Protein AF-A0A059WWE3-F1 (afdb_monomer_lite)

pLDDT: mean 73.68, std 13.73, range [49.0, 95.06]

Secondary structure (DSSP, 8-state):
---HHHHHHHHHHHHHHHHHT--------PEEEEETTEEEEE--SSEEEEEEEEEE-SS-EEEEEEEEE-SSS----B---PPP-----TTT-TT-S-TTSTTTT---EEETTEEEPPP----

Structure (mmCIF, N/CA/C/O backbone):
data_AF-A0A059WWE3-F1
#
_entry.id   AF-A0A059WWE3-F1
#
loop_
_atom_site.group_PDB
_atom_site.id
_atom_site.type_symbol
_atom_site.label_atom_id
_atom_site.label_alt_id
_atom_site.label_comp_id
_atom_site.label_asym_id
_atom_site.label_entity_id
_atom_site.label_seq_id
_atom_site.pdbx_PDB_ins_code
_atom_site.Cartn_x
_atom_site.Cartn_y
_atom_site.Cartn_z
_atom_site.occupancy
_atom_site.B_iso_or_equiv
_atom_site.auth_seq_id
_atom_site.auth_comp_id
_atom_site.auth_asym_id
_atom_site.auth_atom_id
_atom_site.pdbx_PDB_model_num
ATOM 1 N N . MET A 1 1 ? 47.379 -1.389 25.774 1.00 60.34 1 MET A N 1
ATOM 2 C CA . MET A 1 1 ? 46.658 -2.625 26.146 1.00 60.34 1 MET A CA 1
ATOM 3 C C . MET A 1 1 ? 45.537 -2.192 27.080 1.00 60.34 1 MET A C 1
ATOM 5 O O . MET A 1 1 ? 45.838 -1.844 28.212 1.00 60.34 1 MET A O 1
ATOM 9 N N . LEU A 1 2 ? 44.306 -2.034 26.571 1.00 59.00 2 LEU A N 1
ATOM 10 C CA . LEU A 1 2 ? 43.193 -1.488 27.365 1.00 59.00 2 LEU A CA 1
ATOM 11 C C . LEU A 1 2 ? 42.847 -2.436 28.520 1.00 59.00 2 LEU A C 1
ATOM 13 O O . LEU A 1 2 ? 42.870 -3.660 28.358 1.00 59.00 2 LEU A O 1
ATOM 17 N N . SER A 1 3 ? 42.509 -1.872 29.679 1.00 75.81 3 SER A N 1
ATOM 18 C CA . SER A 1 3 ? 42.039 -2.661 30.821 1.00 75.81 3 SER A CA 1
ATOM 19 C C . SER A 1 3 ? 40.684 -3.308 30.505 1.00 75.81 3 SER A C 1
ATOM 21 O O . SER A 1 3 ? 39.872 -2.754 29.762 1.00 75.81 3 SER A O 1
ATOM 23 N N . ARG A 1 4 ? 40.388 -4.467 31.112 1.00 71.75 4 ARG A N 1
ATOM 24 C CA . ARG A 1 4 ? 39.087 -5.160 30.973 1.00 71.75 4 ARG A CA 1
ATOM 25 C C . ARG A 1 4 ? 37.885 -4.257 31.291 1.00 71.75 4 ARG A C 1
ATOM 27 O O . ARG A 1 4 ? 36.794 -4.512 30.790 1.00 71.75 4 ARG A O 1
ATOM 34 N N . VAL A 1 5 ? 38.075 -3.228 32.118 1.00 72.88 5 VAL A N 1
ATOM 35 C CA . VAL A 1 5 ? 37.041 -2.240 32.463 1.00 72.88 5 VAL A CA 1
ATOM 36 C C . VAL A 1 5 ? 36.806 -1.256 31.313 1.00 72.88 5 VAL A C 1
ATOM 38 O O . VAL A 1 5 ? 35.660 -0.994 30.960 1.00 72.88 5 VAL A O 1
ATOM 41 N N . GLU A 1 6 ? 37.870 -0.784 30.665 1.00 71.56 6 GLU A N 1
ATOM 42 C CA . GLU A 1 6 ? 37.779 0.150 29.536 1.00 71.56 6 GLU A CA 1
ATOM 43 C C . GLU A 1 6 ? 37.185 -0.516 28.294 1.00 71.56 6 GLU A C 1
ATOM 45 O O . GLU A 1 6 ? 36.380 0.092 27.597 1.00 71.56 6 GLU A O 1
ATOM 50 N N . ALA A 1 7 ? 37.497 -1.795 28.064 1.00 67.81 7 ALA A N 1
ATOM 51 C CA . ALA A 1 7 ? 36.898 -2.572 26.979 1.00 67.81 7 ALA A CA 1
ATOM 52 C C . ALA A 1 7 ? 35.376 -2.749 27.156 1.00 67.81 7 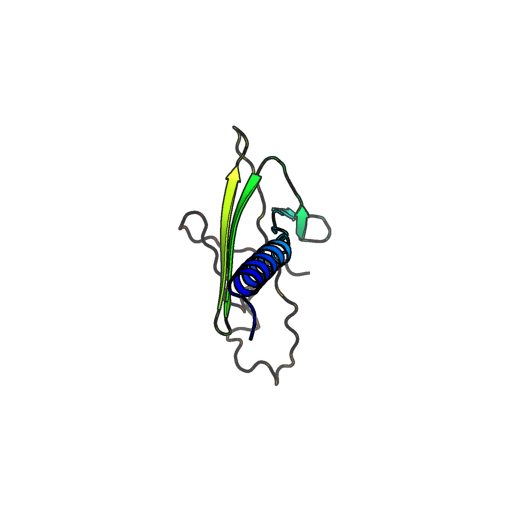ALA A C 1
ATOM 54 O O . ALA A 1 7 ? 34.625 -2.675 26.185 1.00 67.81 7 ALA A O 1
ATOM 55 N N . LYS A 1 8 ? 34.904 -2.938 28.397 1.00 67.94 8 LYS A N 1
ATOM 56 C CA . LYS A 1 8 ? 33.466 -3.010 28.705 1.00 67.94 8 LYS A CA 1
ATOM 57 C C . LYS A 1 8 ? 32.778 -1.657 28.544 1.00 67.94 8 LYS A C 1
ATOM 59 O O . LYS A 1 8 ? 31.696 -1.598 27.970 1.00 67.94 8 LYS A O 1
ATOM 64 N N . MET A 1 9 ? 33.417 -0.588 29.017 1.00 74.12 9 MET A N 1
ATOM 65 C CA . MET A 1 9 ? 32.898 0.776 28.908 1.00 74.12 9 MET A CA 1
ATOM 66 C C . MET A 1 9 ? 32.809 1.229 27.445 1.00 74.12 9 MET A C 1
ATOM 68 O O . MET A 1 9 ? 31.799 1.798 27.047 1.00 74.12 9 MET A O 1
ATOM 72 N N . LEU A 1 10 ? 33.811 0.895 26.626 1.00 74.62 10 LEU A N 1
ATOM 73 C CA . LEU A 1 10 ? 33.798 1.149 25.187 1.00 74.62 10 LEU A CA 1
ATOM 74 C C . LEU A 1 10 ? 32.699 0.347 24.476 1.00 74.62 10 LEU A C 1
ATOM 76 O O . LEU A 1 10 ? 31.987 0.898 23.644 1.00 74.62 10 LEU A O 1
ATOM 80 N N . GLY A 1 11 ? 32.508 -0.925 24.843 1.00 73.69 11 GLY A N 1
ATOM 81 C CA . GLY A 1 11 ? 31.414 -1.744 24.312 1.00 73.69 11 GLY A CA 1
ATOM 82 C C . GLY A 1 11 ? 30.029 -1.177 24.643 1.00 73.69 11 GLY A C 1
ATOM 83 O O . GLY A 1 11 ? 29.151 -1.161 23.785 1.00 73.69 11 GLY A O 1
ATOM 84 N N . TRP A 1 12 ? 29.846 -0.654 25.858 1.00 78.75 12 TRP A N 1
ATOM 85 C CA . TRP A 1 12 ? 28.610 0.030 26.249 1.00 78.75 12 TRP A CA 1
ATOM 86 C C . TRP A 1 12 ? 28.409 1.339 25.487 1.00 78.75 12 TRP A C 1
ATOM 88 O O . TRP A 1 12 ? 27.301 1.603 25.030 1.00 78.75 12 TRP A O 1
ATOM 98 N N . LEU A 1 13 ? 29.469 2.127 25.292 1.00 77.50 13 LEU A N 1
ATOM 99 C CA . LEU A 1 13 ? 29.394 3.373 24.530 1.00 77.50 13 LEU A CA 1
ATOM 100 C C . LEU A 1 13 ? 28.973 3.118 23.074 1.00 77.50 13 LEU A C 1
ATOM 102 O O . LEU A 1 13 ? 28.096 3.802 22.557 1.00 77.50 13 LEU A O 1
ATOM 106 N N . ILE A 1 14 ? 29.549 2.090 22.440 1.00 77.31 14 ILE A N 1
ATOM 107 C CA . ILE A 1 14 ? 29.210 1.686 21.068 1.00 77.31 14 ILE A CA 1
ATOM 108 C C . ILE A 1 14 ? 27.748 1.226 20.980 1.00 77.31 14 ILE A C 1
ATOM 110 O O . ILE A 1 14 ? 27.042 1.624 20.056 1.00 77.31 14 ILE A O 1
ATOM 114 N N . ALA A 1 15 ? 27.268 0.440 21.950 1.00 74.75 15 ALA A N 1
ATOM 115 C CA . ALA A 1 15 ? 25.876 -0.009 21.981 1.00 74.75 15 ALA A CA 1
ATOM 116 C C . ALA A 1 15 ? 24.888 1.164 22.134 1.00 74.75 15 ALA A C 1
ATOM 118 O O . ALA A 1 15 ? 23.887 1.221 21.422 1.00 74.75 15 ALA A O 1
ATOM 119 N N . VAL A 1 16 ? 25.189 2.129 23.010 1.00 76.56 16 VAL A N 1
ATOM 120 C CA . VAL A 1 16 ? 24.366 3.335 23.201 1.00 76.56 16 VAL A CA 1
ATOM 121 C C . VAL A 1 16 ? 24.347 4.196 21.934 1.00 76.56 16 VAL A C 1
ATOM 123 O O . VAL A 1 16 ? 23.277 4.629 21.510 1.00 76.56 16 VAL A O 1
ATOM 126 N N . CYS A 1 17 ? 25.496 4.397 21.281 1.00 72.38 17 CYS A N 1
ATOM 127 C CA . CYS A 1 17 ? 25.561 5.121 20.011 1.00 72.38 17 CYS A CA 1
ATOM 128 C C . CYS A 1 17 ? 24.784 4.418 18.886 1.00 72.38 17 CYS A C 1
ATOM 130 O O . CYS A 1 17 ? 24.146 5.098 18.088 1.00 72.38 17 CYS A O 1
ATOM 132 N N . GLY A 1 18 ? 24.786 3.081 18.838 1.00 71.31 18 GLY A N 1
ATOM 133 C CA . GLY A 1 18 ? 24.010 2.314 17.857 1.00 71.31 18 GLY A CA 1
ATOM 134 C C . GLY A 1 18 ? 22.495 2.482 18.019 1.00 71.31 18 GLY A C 1
ATOM 135 O O . GLY A 1 18 ? 21.785 2.645 17.030 1.00 71.31 18 GLY A O 1
ATOM 136 N N . ILE A 1 19 ? 22.000 2.520 19.260 1.00 70.75 19 ILE A N 1
ATOM 137 C CA . ILE A 1 19 ? 20.571 2.744 19.544 1.00 70.75 19 ILE A CA 1
ATOM 138 C C . ILE A 1 19 ? 20.159 4.171 19.157 1.00 70.75 19 ILE A C 1
ATOM 140 O O . ILE A 1 19 ? 19.112 4.364 18.548 1.00 70.75 19 ILE A O 1
ATOM 144 N N . LEU A 1 20 ? 21.000 5.171 19.444 1.00 66.00 20 LEU A N 1
ATOM 145 C CA . LEU A 1 20 ? 20.715 6.574 19.114 1.00 66.00 20 LEU A CA 1
ATOM 146 C C . LEU A 1 20 ? 20.812 6.891 17.611 1.00 66.00 20 LEU A C 1
ATOM 148 O O . LEU A 1 20 ? 20.234 7.877 17.164 1.00 66.00 20 LEU A O 1
ATOM 152 N N . ALA A 1 21 ? 21.522 6.070 16.832 1.00 62.78 21 ALA A N 1
ATOM 153 C CA . ALA A 1 21 ? 21.624 6.202 15.377 1.00 62.78 21 ALA A CA 1
ATOM 154 C C . ALA A 1 21 ? 20.446 5.562 14.617 1.00 62.78 21 ALA A C 1
ATOM 156 O O . ALA A 1 21 ? 20.371 5.675 13.394 1.00 62.78 21 ALA A O 1
ATOM 157 N N . SER A 1 22 ? 19.522 4.902 15.324 1.00 61.25 22 SER A N 1
ATOM 158 C CA . SER A 1 22 ? 18.281 4.394 14.737 1.00 61.25 22 SER A CA 1
ATOM 159 C C . SER A 1 22 ? 17.330 5.573 14.523 1.00 61.25 22 SER A C 1
ATOM 161 O O . SER A 1 22 ? 16.546 5.922 15.403 1.00 61.25 22 SER A O 1
ATOM 163 N N . GLY A 1 23 ? 17.467 6.255 13.383 1.00 61.75 23 GLY A N 1
ATOM 164 C CA . GLY A 1 23 ? 16.561 7.333 12.991 1.00 61.75 23 GLY A CA 1
ATOM 165 C C . GLY A 1 23 ? 15.110 6.852 12.991 1.00 61.75 23 GLY A C 1
ATOM 166 O O . GLY A 1 23 ? 14.835 5.698 12.662 1.00 61.75 23 GLY A O 1
ATOM 167 N N . ALA A 1 24 ? 14.180 7.728 13.374 1.00 59.12 24 ALA A N 1
ATOM 168 C CA . ALA A 1 24 ? 12.760 7.443 13.230 1.00 59.12 24 ALA A CA 1
ATOM 169 C C . ALA A 1 24 ? 12.463 7.216 11.742 1.00 59.12 24 ALA A C 1
ATOM 171 O O . ALA A 1 24 ? 12.624 8.132 10.934 1.00 59.12 24 ALA A O 1
ATOM 172 N N . ALA A 1 25 ? 12.061 5.999 11.377 1.00 61.88 25 ALA A N 1
ATOM 173 C CA . ALA A 1 25 ? 11.452 5.761 10.081 1.00 61.88 25 ALA A CA 1
ATOM 174 C C . ALA A 1 25 ? 10.139 6.555 10.059 1.00 61.88 25 ALA A C 1
ATOM 176 O O . ALA A 1 25 ? 9.247 6.301 10.869 1.00 61.88 25 ALA A O 1
ATOM 177 N N . LEU A 1 26 ? 10.056 7.571 9.201 1.00 57.03 26 LEU A N 1
ATOM 178 C CA . LEU A 1 26 ? 8.795 8.251 8.934 1.00 57.03 26 LEU A CA 1
ATOM 179 C C . LEU A 1 26 ? 7.942 7.272 8.126 1.00 57.03 26 LEU A C 1
ATOM 181 O O . LEU A 1 26 ? 8.287 6.963 6.988 1.00 57.03 26 LEU A O 1
ATOM 185 N N . ALA A 1 27 ? 6.894 6.734 8.745 1.00 57.00 27 ALA A N 1
ATOM 186 C CA . ALA A 1 27 ? 5.957 5.851 8.070 1.00 57.00 27 ALA A CA 1
ATOM 187 C C . ALA A 1 27 ? 5.141 6.649 7.044 1.00 57.00 27 ALA A C 1
ATOM 189 O O . ALA A 1 27 ? 4.750 7.794 7.295 1.00 57.00 27 ALA A O 1
ATOM 190 N N . ASN A 1 28 ? 4.905 6.055 5.877 1.00 60.59 28 ASN A N 1
ATOM 191 C CA . ASN A 1 28 ? 4.048 6.624 4.845 1.00 60.59 28 ASN A CA 1
ATOM 192 C C . ASN A 1 28 ? 2.572 6.331 5.167 1.00 60.59 28 ASN A C 1
ATOM 194 O O . ASN A 1 28 ? 1.902 5.614 4.436 1.00 60.59 28 ASN A O 1
ATOM 198 N N . ASP A 1 29 ? 2.055 6.878 6.267 1.00 60.12 29 ASP A N 1
ATOM 199 C CA . ASP A 1 29 ? 0.688 6.598 6.744 1.00 60.12 29 ASP A CA 1
ATOM 200 C C . ASP A 1 29 ? -0.388 7.438 6.022 1.00 60.12 29 ASP A C 1
ATOM 202 O O . ASP A 1 29 ? -1.422 7.794 6.594 1.00 60.12 29 ASP A O 1
ATOM 206 N N . SER A 1 30 ? -0.139 7.818 4.770 1.00 62.97 30 SER A N 1
ATOM 207 C CA . SER A 1 30 ? -1.068 8.610 3.966 1.00 62.97 30 SER A CA 1
ATOM 208 C C . SER A 1 30 ? -2.027 7.727 3.164 1.00 62.97 30 SER A C 1
ATOM 210 O O . SER A 1 30 ? -1.653 6.686 2.632 1.00 62.97 30 SER A O 1
ATOM 212 N N . ILE A 1 31 ? -3.271 8.183 3.033 1.00 64.44 31 ILE A N 1
ATOM 213 C CA . ILE A 1 31 ? -4.243 7.708 2.041 1.00 64.44 31 ILE A CA 1
ATOM 214 C C . ILE A 1 31 ? -4.253 8.652 0.837 1.00 64.44 31 ILE A C 1
ATOM 216 O O . ILE A 1 31 ? -3.786 9.783 0.937 1.00 64.44 31 ILE A O 1
ATOM 220 N N . ALA A 1 32 ? -4.806 8.225 -0.292 1.00 63.97 32 ALA A N 1
ATOM 221 C CA . ALA A 1 32 ? -5.052 9.112 -1.419 1.00 63.97 32 ALA A CA 1
ATOM 222 C C . ALA A 1 32 ? -6.462 9.718 -1.355 1.0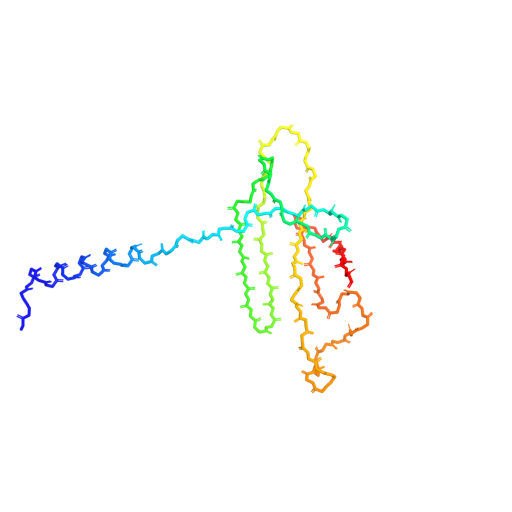0 63.97 32 ALA A C 1
ATOM 224 O O . ALA A 1 32 ? -7.437 9.064 -0.985 1.00 63.97 32 ALA A O 1
ATOM 225 N N . GLU A 1 33 ? -6.568 10.972 -1.773 1.00 59.41 33 GLU A N 1
ATOM 226 C CA . GLU A 1 33 ? -7.803 11.654 -2.135 1.00 59.41 33 GLU A CA 1
ATOM 227 C C . GLU A 1 33 ? -7.702 12.091 -3.600 1.00 59.41 33 GLU A C 1
ATOM 229 O O . GLU A 1 33 ? -6.660 12.573 -4.047 1.00 59.41 33 GLU A O 1
ATOM 234 N N . LEU A 1 34 ? -8.784 11.925 -4.361 1.00 54.47 34 LEU A N 1
ATOM 235 C CA . LEU A 1 34 ? -8.868 12.425 -5.734 1.00 54.47 34 LEU A CA 1
ATOM 236 C C . LEU A 1 34 ? -9.351 13.881 -5.698 1.00 54.47 34 LEU A C 1
ATOM 238 O O . LEU A 1 34 ? -10.519 14.150 -5.411 1.00 54.47 34 LEU A O 1
ATOM 242 N N . GLY A 1 35 ? -8.444 14.824 -5.955 1.00 55.47 35 GLY A N 1
ATOM 243 C CA . GLY A 1 35 ? -8.739 16.253 -6.060 1.00 55.47 35 GLY A CA 1
ATOM 244 C C . GLY A 1 35 ? -8.768 16.741 -7.511 1.00 55.47 35 GLY A C 1
ATOM 245 O O . GLY A 1 35 ? -8.406 16.027 -8.442 1.00 55.47 35 GLY A O 1
ATOM 246 N N . THR A 1 36 ? -9.137 18.008 -7.717 1.00 49.00 36 THR A N 1
ATOM 247 C CA . THR A 1 36 ? -9.185 18.648 -9.050 1.00 49.00 36 THR A CA 1
ATOM 248 C C . THR A 1 36 ? -7.837 18.696 -9.786 1.00 49.00 36 THR A C 1
ATOM 250 O O . THR A 1 36 ? -7.815 18.970 -10.982 1.00 49.00 36 THR A O 1
ATOM 253 N N . GLU A 1 37 ? -6.722 18.456 -9.088 1.00 52.53 37 GLU A N 1
ATOM 254 C CA . GLU A 1 37 ? -5.362 18.450 -9.648 1.00 52.53 37 GLU A CA 1
ATOM 255 C C . GLU A 1 37 ? -4.708 17.055 -9.683 1.00 52.53 37 GLU A C 1
ATOM 257 O O . GLU A 1 37 ? -3.532 16.955 -10.038 1.00 52.53 37 GLU A O 1
ATOM 262 N N . GLY A 1 38 ? -5.455 15.993 -9.355 1.00 59.78 38 GLY A N 1
ATOM 263 C CA . GLY A 1 38 ? -4.967 14.613 -9.301 1.00 59.78 38 GLY A CA 1
ATOM 264 C C . GLY A 1 38 ? -4.937 14.046 -7.879 1.00 59.78 38 GLY A C 1
ATOM 265 O O . GLY A 1 38 ? -5.745 14.417 -7.026 1.00 59.78 38 GLY A O 1
ATOM 266 N N . ILE A 1 39 ? -4.010 13.119 -7.635 1.00 59.28 39 ILE A N 1
ATOM 267 C CA . ILE A 1 39 ? -3.877 12.390 -6.369 1.00 59.28 39 ILE A CA 1
ATOM 268 C C . ILE A 1 39 ? -3.262 13.299 -5.299 1.00 59.28 39 ILE A C 1
ATOM 270 O O . ILE A 1 39 ? -2.142 13.785 -5.452 1.00 59.28 39 ILE A O 1
ATOM 274 N N . ILE A 1 40 ? -3.977 13.491 -4.192 1.00 61.62 40 ILE A N 1
ATOM 275 C CA . ILE A 1 40 ? -3.498 14.204 -3.005 1.00 61.62 40 ILE A CA 1
ATOM 276 C C . ILE A 1 40 ? -3.318 13.185 -1.885 1.00 61.62 40 ILE A C 1
ATOM 278 O O . ILE A 1 40 ? -4.258 12.486 -1.521 1.00 61.62 40 ILE A O 1
ATOM 282 N N . LEU A 1 41 ? -2.116 13.106 -1.317 1.00 63.81 41 LEU A N 1
ATOM 283 C CA . LEU A 1 41 ? -1.886 12.308 -0.116 1.00 63.81 41 LEU A CA 1
ATOM 284 C C . LEU A 1 41 ? -2.492 13.034 1.097 1.00 63.81 41 LEU A C 1
ATOM 286 O O . LEU A 1 41 ? -2.113 14.162 1.409 1.00 63.81 41 LEU A O 1
ATOM 290 N N . SER A 1 42 ? -3.439 12.389 1.769 1.00 62.06 42 SER A N 1
ATOM 291 C CA . SER A 1 42 ? -4.184 12.884 2.926 1.00 62.06 42 SER A CA 1
ATOM 292 C C . SER A 1 42 ? -4.000 11.947 4.123 1.00 62.06 42 SER A C 1
ATOM 294 O O . SER A 1 42 ? -3.602 10.794 3.974 1.00 62.06 42 SER A O 1
ATOM 296 N N . GLN A 1 43 ? -4.263 12.432 5.334 1.00 65.00 43 GLN A N 1
ATOM 297 C CA . GLN A 1 43 ? -4.286 11.614 6.549 1.00 65.00 43 GLN A CA 1
ATOM 298 C C . GLN A 1 43 ? -5.695 11.637 7.135 1.00 65.00 43 GLN A C 1
ATOM 300 O O . GLN A 1 43 ? -6.277 12.702 7.338 1.00 65.00 43 GLN A O 1
ATOM 305 N N . THR A 1 44 ? -6.235 10.460 7.448 1.00 68.81 44 THR A N 1
ATOM 306 C CA . THR A 1 44 ? -7.549 10.307 8.081 1.00 68.81 44 THR A CA 1
ATOM 307 C C . THR A 1 44 ? -7.426 9.549 9.396 1.00 68.81 44 THR A C 1
ATOM 309 O O . THR A 1 44 ? -6.633 8.625 9.519 1.00 68.81 44 THR A O 1
ATOM 312 N N . GLY A 1 45 ? -8.243 9.912 10.388 1.00 75.00 45 GLY A N 1
ATOM 313 C CA . GLY A 1 45 ? -8.359 9.142 11.630 1.00 75.00 45 GLY A CA 1
ATOM 314 C C . GLY A 1 45 ? -9.237 7.890 11.505 1.00 75.00 45 GLY A C 1
ATOM 315 O O . GLY A 1 45 ? -9.331 7.125 12.458 1.00 75.00 45 GLY A O 1
ATOM 316 N N . ALA A 1 46 ? -9.918 7.697 10.369 1.00 82.88 46 ALA A N 1
ATOM 317 C CA . ALA A 1 46 ? -10.857 6.591 10.169 1.00 82.88 46 ALA A CA 1
ATOM 318 C C . ALA A 1 46 ? -10.188 5.301 9.666 1.00 82.88 46 ALA A C 1
ATOM 320 O O . ALA A 1 46 ? -10.708 4.212 9.900 1.00 82.88 46 ALA A O 1
ATOM 321 N N . VAL A 1 47 ? -9.045 5.416 8.987 1.00 84.31 47 VAL A N 1
ATOM 322 C CA . VAL A 1 47 ? -8.262 4.291 8.463 1.00 84.31 47 VAL A CA 1
ATOM 323 C C . VAL A 1 47 ? -6.811 4.485 8.874 1.00 84.31 47 VAL A C 1
ATOM 325 O O . VAL A 1 47 ? -6.237 5.535 8.600 1.00 84.31 47 VAL A O 1
ATOM 328 N N . SER A 1 48 ? -6.223 3.481 9.516 1.00 84.81 48 SER A N 1
ATOM 329 C CA . SER A 1 48 ? -4.811 3.459 9.893 1.00 84.81 48 SER A CA 1
ATOM 330 C C . SER A 1 48 ? -4.034 2.482 9.006 1.00 84.81 48 SER A C 1
ATOM 332 O O . SER A 1 48 ? -4.514 1.386 8.703 1.00 84.81 48 SER A O 1
ATOM 334 N N . MET A 1 49 ? -2.830 2.867 8.575 1.00 86.06 49 MET A N 1
ATOM 335 C CA . MET A 1 49 ? -1.872 1.930 7.986 1.00 86.06 49 MET A CA 1
ATOM 336 C C . MET A 1 49 ? -1.148 1.215 9.132 1.00 86.06 49 MET A C 1
ATOM 338 O O . MET A 1 49 ? -0.518 1.850 9.971 1.00 86.06 49 MET A O 1
ATOM 342 N N . LEU A 1 50 ? -1.286 -0.108 9.214 1.00 87.75 50 LEU A N 1
ATOM 343 C CA . LEU A 1 50 ? -0.654 -0.916 10.260 1.00 87.75 50 LEU A CA 1
ATOM 344 C C . LEU A 1 50 ? 0.748 -1.378 9.870 1.00 87.75 50 LEU A C 1
ATOM 346 O O . LEU A 1 50 ? 1.620 -1.492 10.730 1.00 87.75 50 LEU A O 1
ATOM 350 N N . SER A 1 51 ? 0.952 -1.691 8.591 1.00 85.94 51 SER A N 1
ATOM 351 C CA . SER A 1 51 ? 2.257 -2.084 8.069 1.00 85.94 51 SER A CA 1
ATOM 352 C C . SER A 1 51 ? 2.371 -1.823 6.576 1.00 85.94 51 SER A C 1
ATOM 354 O O . SER A 1 51 ? 1.414 -2.037 5.831 1.00 85.94 51 SER A O 1
ATOM 356 N N . GLU A 1 52 ? 3.583 -1.472 6.164 1.00 87.56 52 GLU A N 1
ATOM 357 C CA . GLU A 1 52 ? 4.054 -1.479 4.785 1.00 87.56 52 GLU A CA 1
ATOM 358 C C . GLU A 1 52 ? 5.251 -2.435 4.697 1.00 87.56 52 GLU A C 1
ATOM 360 O O . GLU A 1 52 ? 6.140 -2.415 5.554 1.00 87.56 52 GLU A O 1
ATOM 365 N N . ASN A 1 53 ? 5.283 -3.266 3.658 1.00 89.50 53 ASN A N 1
ATOM 366 C CA . ASN A 1 53 ? 6.462 -4.035 3.282 1.00 89.50 53 ASN A CA 1
ATOM 367 C C . ASN A 1 53 ? 6.817 -3.745 1.822 1.00 89.50 53 ASN A C 1
ATOM 369 O O . ASN A 1 53 ? 6.252 -4.345 0.909 1.00 89.50 53 ASN A O 1
ATOM 373 N N . LEU A 1 54 ? 7.744 -2.809 1.614 1.00 89.19 54 LEU A N 1
ATOM 374 C CA . LEU A 1 54 ? 8.244 -2.424 0.298 1.00 89.19 54 LEU A CA 1
ATOM 375 C C . LEU A 1 54 ? 9.524 -3.197 -0.041 1.00 89.19 54 LEU A C 1
ATOM 377 O O . LEU A 1 54 ? 10.532 -3.113 0.664 1.00 89.19 54 LEU A O 1
ATOM 381 N N . SER A 1 55 ? 9.507 -3.900 -1.170 1.00 87.88 55 SER A N 1
ATOM 382 C CA . SER A 1 55 ? 10.668 -4.581 -1.740 1.00 87.88 55 SER A CA 1
ATOM 383 C C . SER A 1 55 ? 10.974 -4.044 -3.136 1.00 87.88 55 SER A C 1
ATOM 385 O O . SER A 1 55 ? 10.101 -3.952 -3.999 1.00 87.88 55 SER A O 1
ATOM 387 N N . ILE A 1 56 ? 12.234 -3.668 -3.350 1.00 86.88 56 ILE A N 1
ATOM 388 C CA . ILE A 1 56 ? 12.719 -3.098 -4.607 1.00 86.88 56 ILE A CA 1
ATOM 389 C C . ILE A 1 56 ? 13.901 -3.932 -5.084 1.00 86.88 56 ILE A C 1
ATOM 391 O O . ILE A 1 56 ? 14.867 -4.150 -4.351 1.00 86.88 56 ILE A O 1
ATOM 395 N N . SER A 1 57 ? 13.828 -4.376 -6.331 1.00 86.94 57 SER A N 1
ATOM 396 C CA . SER A 1 57 ? 14.890 -5.097 -7.024 1.00 86.94 57 SER A CA 1
ATOM 397 C C . SER A 1 57 ? 14.976 -4.628 -8.480 1.00 86.94 57 SER A C 1
ATOM 399 O O . SER A 1 57 ? 14.033 -4.008 -8.972 1.00 86.94 57 SER A O 1
ATOM 401 N N . PRO A 1 58 ? 16.066 -4.942 -9.199 1.00 84.06 58 PRO A N 1
ATOM 402 C CA . PRO A 1 58 ? 16.163 -4.642 -10.628 1.00 84.06 58 PRO A CA 1
ATOM 403 C C . PRO A 1 58 ? 15.052 -5.277 -11.480 1.00 84.06 58 PRO A C 1
ATOM 405 O O . PRO A 1 58 ? 14.774 -4.791 -12.569 1.00 84.06 58 PRO A O 1
ATOM 408 N N . GLU A 1 59 ? 14.444 -6.364 -11.000 1.00 84.38 59 GLU A N 1
ATOM 409 C CA . GLU A 1 59 ? 13.438 -7.138 -11.736 1.00 84.38 59 GLU A CA 1
ATOM 410 C C . GLU A 1 59 ? 12.003 -6.774 -11.340 1.00 84.38 59 GLU A C 1
ATOM 412 O O . GLU A 1 59 ? 11.090 -6.895 -12.153 1.00 84.38 59 GLU A O 1
ATOM 417 N N . LYS A 1 60 ? 11.783 -6.363 -10.085 1.00 84.44 60 LYS A N 1
ATOM 418 C CA . LYS A 1 60 ? 10.444 -6.146 -9.530 1.00 84.44 60 LYS A CA 1
ATOM 419 C C . LYS A 1 60 ? 10.445 -5.145 -8.380 1.00 84.44 60 LYS A C 1
ATOM 421 O O . LYS A 1 60 ? 11.307 -5.200 -7.497 1.00 84.44 60 LYS A O 1
ATOM 426 N N . VAL A 1 61 ? 9.407 -4.315 -8.362 1.00 85.94 61 VAL A N 1
ATOM 427 C CA . VAL A 1 61 ? 8.964 -3.544 -7.197 1.00 85.94 61 VAL A CA 1
ATOM 428 C C . VAL A 1 61 ? 7.671 -4.176 -6.685 1.00 85.94 61 VAL A C 1
ATOM 430 O O . VAL A 1 61 ? 6.764 -4.437 -7.472 1.00 85.94 61 VAL A O 1
ATOM 433 N N . ALA A 1 62 ? 7.592 -4.468 -5.389 1.00 90.19 62 ALA A N 1
ATOM 434 C CA . ALA A 1 62 ? 6.384 -4.986 -4.753 1.00 90.19 62 ALA A CA 1
ATOM 435 C C . ALA A 1 62 ? 6.171 -4.309 -3.403 1.00 90.19 62 ALA A C 1
ATOM 437 O O . ALA A 1 62 ? 7.131 -4.116 -2.654 1.00 90.19 62 ALA A O 1
ATOM 438 N N . VAL A 1 63 ? 4.918 -3.982 -3.100 1.00 90.06 63 VAL A N 1
ATOM 439 C CA . VAL A 1 63 ? 4.533 -3.376 -1.831 1.00 90.06 63 VAL A CA 1
ATOM 440 C C . VAL A 1 63 ? 3.295 -4.064 -1.270 1.00 90.06 63 VAL A C 1
ATOM 442 O O . VAL A 1 63 ? 2.292 -4.202 -1.966 1.00 90.06 63 VAL A O 1
ATOM 445 N N . ASP A 1 64 ? 3.381 -4.498 -0.014 1.00 92.19 64 ASP A N 1
ATOM 446 C CA . ASP A 1 64 ? 2.259 -5.075 0.727 1.00 92.19 64 ASP A CA 1
ATOM 447 C C . ASP A 1 64 ? 1.806 -4.100 1.816 1.00 92.19 64 ASP A C 1
ATOM 449 O O . ASP A 1 64 ? 2.589 -3.732 2.698 1.00 92.19 64 ASP A O 1
ATOM 453 N N . TYR A 1 65 ? 0.531 -3.714 1.775 1.00 89.69 65 TYR A N 1
ATOM 454 C CA . TYR A 1 65 ? -0.085 -2.831 2.761 1.00 89.69 65 TYR A CA 1
ATOM 455 C C . TYR A 1 65 ? -1.093 -3.578 3.629 1.00 89.69 65 TYR A C 1
ATOM 457 O O . TYR A 1 65 ? -1.890 -4.375 3.133 1.00 89.69 65 TYR A O 1
ATOM 465 N N . VAL A 1 66 ? -1.115 -3.258 4.924 1.00 91.44 66 VAL A N 1
ATOM 466 C CA . VAL A 1 66 ? -2.193 -3.661 5.836 1.00 91.44 66 VAL A CA 1
ATOM 467 C C . VAL A 1 66 ? -2.861 -2.407 6.371 1.00 91.44 66 VAL A C 1
A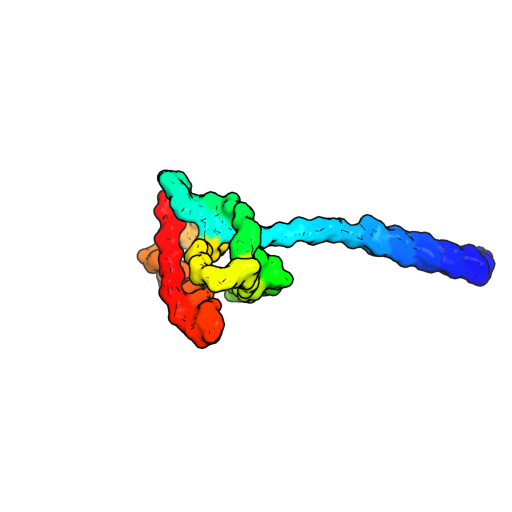TOM 469 O O . VAL A 1 66 ? -2.247 -1.644 7.114 1.00 91.44 66 VAL A O 1
ATOM 472 N N . PHE A 1 67 ? -4.129 -2.218 6.020 1.00 90.06 67 PHE A N 1
ATOM 473 C CA . PHE A 1 67 ? -4.954 -1.123 6.521 1.00 90.06 67 PHE A CA 1
ATOM 474 C C . PHE A 1 67 ? -5.973 -1.630 7.538 1.00 90.06 67 PHE A C 1
ATOM 476 O O . PHE A 1 67 ? -6.480 -2.748 7.431 1.00 90.06 67 PHE A O 1
ATOM 483 N N . LYS A 1 68 ? -6.310 -0.789 8.514 1.00 90.31 68 LYS A N 1
ATOM 484 C CA . LYS A 1 68 ? -7.352 -1.052 9.504 1.00 90.31 68 LYS A CA 1
ATOM 485 C C . LYS A 1 68 ? -8.364 0.084 9.514 1.00 90.31 68 LYS A C 1
ATOM 487 O O . LYS A 1 68 ? -8.007 1.242 9.693 1.00 90.31 68 LYS A O 1
ATOM 492 N N . ASN A 1 69 ? -9.639 -0.265 9.367 1.00 92.75 69 ASN A N 1
ATOM 493 C CA . ASN A 1 69 ? -10.741 0.643 9.667 1.00 92.75 69 ASN A CA 1
ATOM 494 C C . ASN A 1 69 ? -10.862 0.777 11.194 1.00 92.75 69 ASN A C 1
ATOM 496 O O . ASN A 1 69 ? -11.076 -0.214 11.894 1.00 92.75 69 ASN A O 1
ATOM 500 N N . GLU A 1 70 ? -10.686 1.991 11.709 1.00 93.00 70 GLU A N 1
ATOM 501 C CA . GLU A 1 70 ? -10.757 2.318 13.141 1.00 93.00 70 GLU A CA 1
ATOM 502 C C . GLU A 1 70 ? -12.188 2.646 13.602 1.00 93.00 70 GLU A C 1
ATOM 504 O O . GLU A 1 70 ? -12.419 2.955 14.772 1.00 93.00 70 GLU A O 1
ATOM 509 N N . THR A 1 71 ? -13.159 2.595 12.690 1.00 91.94 71 THR A N 1
ATOM 510 C CA . THR A 1 71 ? -14.556 2.953 12.948 1.00 91.94 71 THR A CA 1
ATOM 511 C C . THR A 1 71 ? -15.477 1.733 12.959 1.00 91.94 71 THR A C 1
ATOM 513 O O . THR A 1 71 ? -15.095 0.622 12.601 1.00 91.94 71 THR A O 1
ATOM 516 N N . ASP A 1 72 ? -16.724 1.948 13.374 1.00 93.81 72 ASP A N 1
ATOM 517 C CA . ASP A 1 72 ? -17.813 0.968 13.349 1.00 93.81 72 ASP A CA 1
ATOM 518 C C . ASP A 1 72 ? -18.661 1.034 12.064 1.00 93.81 72 ASP A C 1
ATOM 520 O O . ASP A 1 72 ? -19.724 0.413 11.988 1.00 93.81 72 ASP A O 1
ATOM 524 N N . LYS A 1 73 ? -18.219 1.802 11.060 1.00 93.44 73 LYS A N 1
ATOM 525 C CA . LYS A 1 73 ? -18.949 2.062 9.813 1.00 93.44 73 LYS A CA 1
ATOM 526 C C . LYS A 1 73 ? -18.082 1.748 8.607 1.00 93.44 73 LYS A C 1
ATOM 528 O O . LYS A 1 73 ? -16.857 1.746 8.695 1.00 93.44 73 LYS A O 1
ATOM 533 N N . ASP A 1 74 ? -18.722 1.553 7.463 1.00 93.12 74 ASP A N 1
ATOM 534 C CA . ASP A 1 74 ? -18.007 1.420 6.199 1.00 93.12 74 ASP A CA 1
ATOM 535 C C . ASP A 1 74 ? -17.304 2.738 5.844 1.00 93.12 74 ASP A C 1
ATOM 537 O O . ASP A 1 74 ? -17.899 3.818 5.916 1.00 93.12 74 ASP A O 1
ATOM 541 N N . VAL A 1 75 ? -16.030 2.642 5.455 1.00 88.25 75 VAL A N 1
ATOM 542 C CA . VAL A 1 75 ? -15.190 3.777 5.057 1.00 88.25 75 VAL A CA 1
ATOM 543 C C . VAL A 1 75 ? -14.622 3.502 3.671 1.00 88.25 75 VAL A C 1
ATOM 545 O O . VAL A 1 75 ? -13.965 2.486 3.456 1.00 88.25 75 VAL A O 1
ATOM 548 N N . GLY A 1 76 ? -14.871 4.414 2.732 1.00 85.88 76 GLY A N 1
ATOM 549 C CA . GLY A 1 76 ? -14.189 4.426 1.442 1.00 85.88 76 GLY A CA 1
ATOM 550 C C . GLY A 1 76 ? -12.856 5.161 1.556 1.00 85.88 76 GLY A C 1
ATOM 551 O O . GLY A 1 76 ? -12.811 6.262 2.102 1.00 85.88 76 GLY A O 1
ATOM 552 N N . ALA A 1 77 ? -11.789 4.564 1.036 1.00 82.00 77 ALA A N 1
ATOM 553 C CA . ALA A 1 77 ? -10.471 5.179 0.934 1.00 82.00 77 ALA A CA 1
ATOM 554 C C . ALA A 1 77 ? -9.862 4.841 -0.429 1.00 82.00 77 ALA A C 1
ATOM 556 O O . ALA A 1 77 ? -10.079 3.744 -0.947 1.00 82.00 77 ALA A O 1
ATOM 557 N N . VAL A 1 78 ? -9.109 5.779 -1.002 1.00 83.94 78 VAL A N 1
ATOM 558 C CA . VAL A 1 78 ? -8.323 5.529 -2.213 1.00 83.94 78 VAL A CA 1
ATOM 559 C C . VAL A 1 78 ? -6.896 5.213 -1.783 1.00 83.94 78 VAL A C 1
ATOM 561 O O . VAL A 1 78 ? -6.328 5.885 -0.920 1.00 83.94 78 VAL A O 1
ATOM 564 N N . VAL A 1 79 ? -6.317 4.175 -2.379 1.00 82.81 79 VAL A N 1
ATOM 565 C CA . VAL A 1 79 ? -4.900 3.836 -2.234 1.00 82.81 79 VAL A CA 1
ATOM 566 C C . VAL A 1 79 ? -4.251 4.089 -3.582 1.00 82.81 79 VAL A C 1
ATOM 568 O O . VAL A 1 79 ? -4.715 3.573 -4.596 1.00 82.81 79 VAL A O 1
ATOM 571 N N . ALA A 1 80 ? -3.200 4.902 -3.592 1.00 80.44 80 ALA A N 1
ATOM 572 C CA . ALA A 1 80 ? -2.482 5.260 -4.802 1.00 80.44 80 ALA A CA 1
ATOM 573 C C . ALA A 1 80 ? -1.014 4.870 -4.696 1.00 80.44 80 ALA A C 1
ATOM 575 O O . ALA A 1 80 ? -0.390 5.060 -3.653 1.00 80.44 80 ALA A O 1
ATOM 576 N N . PHE A 1 81 ? -0.461 4.393 -5.806 1.00 78.25 81 PHE A N 1
ATOM 577 C CA . PHE A 1 81 ? 0.967 4.168 -5.961 1.00 78.25 81 PHE A CA 1
ATOM 578 C C . PHE A 1 81 ? 1.514 5.175 -6.984 1.00 78.25 81 PHE A C 1
ATOM 580 O O . PHE A 1 81 ? 1.088 5.139 -8.140 1.00 78.25 81 PHE A O 1
ATOM 587 N N . PRO A 1 82 ? 2.398 6.109 -6.587 1.00 73.69 82 PRO A N 1
ATOM 588 C CA . PRO A 1 82 ? 2.931 7.099 -7.509 1.00 73.69 82 PRO A CA 1
ATOM 589 C C . PRO A 1 82 ? 3.905 6.440 -8.485 1.00 73.69 82 PRO A C 1
ATOM 591 O O . PRO A 1 82 ? 4.845 5.750 -8.087 1.00 73.69 82 PRO A O 1
ATOM 594 N N . MET A 1 83 ? 3.695 6.690 -9.772 1.00 73.88 83 MET A N 1
ATOM 595 C CA . MET A 1 83 ? 4.599 6.220 -10.812 1.00 73.88 83 MET A CA 1
ATOM 596 C C . MET A 1 83 ? 5.814 7.151 -10.892 1.00 73.88 83 MET A C 1
ATOM 598 O O . MET A 1 83 ? 5.630 8.369 -10.900 1.00 73.88 83 MET A O 1
ATOM 602 N N . PRO A 1 84 ? 7.050 6.621 -10.942 1.00 65.44 84 PRO A N 1
ATOM 603 C CA . PRO A 1 84 ? 8.219 7.460 -11.152 1.00 65.44 84 PRO A CA 1
ATOM 604 C C . PRO A 1 84 ? 8.189 8.065 -12.556 1.00 65.44 84 PRO A C 1
ATOM 606 O O . PRO A 1 84 ? 7.711 7.431 -13.502 1.00 65.44 84 PRO A O 1
ATOM 609 N N . ASP A 1 85 ? 8.771 9.256 -12.700 1.00 66.25 85 ASP A N 1
ATOM 610 C CA . ASP A 1 85 ? 9.053 9.818 -14.015 1.00 66.25 85 ASP A CA 1
ATOM 611 C C . ASP A 1 85 ? 9.957 8.842 -14.769 1.00 66.25 85 ASP A C 1
ATOM 613 O O . ASP A 1 85 ? 11.109 8.595 -14.398 1.00 66.25 85 ASP A O 1
ATOM 617 N N . ILE A 1 86 ? 9.425 8.239 -15.830 1.00 61.28 86 ILE A N 1
ATOM 618 C CA . ILE A 1 86 ? 10.236 7.392 -16.692 1.00 61.28 86 ILE A CA 1
ATOM 619 C C . ILE A 1 86 ? 11.030 8.348 -17.588 1.00 61.28 86 ILE A C 1
ATOM 621 O O . ILE A 1 86 ? 10.525 8.815 -18.612 1.00 61.28 86 ILE A O 1
ATOM 625 N N . GLU A 1 87 ? 12.272 8.653 -17.216 1.00 50.78 87 GLU A N 1
ATOM 626 C CA . GLU A 1 87 ? 13.227 9.361 -18.074 1.00 50.78 87 GLU A CA 1
ATOM 627 C C . GLU A 1 87 ? 13.958 8.356 -18.982 1.00 50.78 87 GLU A C 1
ATOM 629 O O . GLU A 1 87 ? 14.407 7.299 -18.544 1.00 50.78 87 GLU A O 1
ATOM 634 N N . GLY A 1 88 ? 14.045 8.637 -20.285 1.00 51.12 88 GLY A N 1
ATOM 635 C CA . GLY A 1 88 ? 14.825 7.820 -21.225 1.00 51.12 88 GLY A CA 1
ATOM 636 C C . GLY A 1 88 ? 14.366 7.974 -22.671 1.00 51.12 88 GLY A C 1
ATOM 637 O O . GLY A 1 88 ? 13.172 8.126 -22.925 1.00 51.12 88 GLY A O 1
ATOM 638 N N . THR A 1 89 ? 15.306 7.941 -23.616 1.00 52.25 89 THR A N 1
ATOM 639 C CA . THR A 1 89 ? 15.007 7.997 -25.055 1.00 52.25 89 THR A CA 1
ATOM 640 C C . THR A 1 89 ? 14.683 6.602 -25.605 1.00 52.25 89 THR A C 1
ATOM 642 O O . THR A 1 89 ? 15.008 5.595 -24.979 1.00 52.25 89 THR A O 1
ATOM 645 N N . ILE A 1 90 ? 14.095 6.510 -26.805 1.00 49.69 90 ILE A N 1
ATOM 646 C CA . ILE A 1 90 ? 13.871 5.235 -27.529 1.00 49.69 90 ILE A CA 1
ATOM 647 C C . ILE A 1 90 ? 15.149 4.390 -27.721 1.00 49.69 90 ILE A C 1
ATOM 649 O O . ILE A 1 90 ? 15.059 3.205 -28.024 1.00 49.69 90 ILE A O 1
ATOM 653 N N . TYR A 1 91 ? 16.335 4.981 -27.537 1.00 52.84 91 TYR A N 1
ATOM 654 C CA . TYR A 1 91 ? 17.622 4.288 -27.603 1.00 52.84 91 TYR A CA 1
ATOM 655 C C . TYR A 1 91 ? 18.070 3.702 -26.252 1.00 52.84 91 TYR A C 1
ATOM 657 O O . TYR A 1 91 ? 18.886 2.783 -26.240 1.00 52.84 91 TYR A O 1
ATOM 665 N N . ASP A 1 92 ? 17.498 4.168 -25.137 1.00 55.25 92 ASP A N 1
ATOM 666 C CA . ASP A 1 92 ? 17.830 3.734 -23.771 1.00 55.25 92 ASP A CA 1
ATOM 667 C C . ASP A 1 92 ? 16.812 2.731 -23.193 1.00 55.25 92 ASP A C 1
ATOM 669 O O . ASP A 1 92 ? 17.031 2.175 -22.118 1.00 55.25 92 ASP A O 1
ATOM 673 N N . ARG A 1 93 ? 15.699 2.470 -23.902 1.00 54.34 93 ARG A N 1
ATOM 674 C CA . ARG A 1 93 ? 14.598 1.592 -23.457 1.00 54.34 93 ARG A CA 1
ATOM 675 C C . ARG A 1 93 ? 14.399 0.348 -24.340 1.00 54.34 93 ARG A C 1
ATOM 677 O O . ARG A 1 93 ? 13.337 0.193 -24.936 1.00 54.34 93 ARG A O 1
ATOM 684 N N . PRO A 1 94 ? 15.355 -0.590 -24.428 1.00 51.78 94 PRO A N 1
ATOM 685 C CA . PRO A 1 94 ? 15.191 -1.783 -25.262 1.00 51.78 94 PRO A CA 1
ATOM 686 C C . PRO A 1 94 ? 14.222 -2.846 -24.695 1.00 51.78 94 PRO A C 1
ATOM 688 O O . PRO A 1 94 ? 14.119 -3.915 -25.288 1.00 51.78 94 PRO A O 1
ATOM 691 N N . HIS A 1 95 ? 13.545 -2.612 -23.559 1.00 55.38 95 HIS A N 1
ATOM 692 C CA . HIS A 1 95 ? 12.868 -3.676 -22.797 1.00 55.38 95 HIS A CA 1
ATOM 693 C C . HIS A 1 95 ? 11.476 -3.333 -22.230 1.00 55.38 95 HIS A C 1
ATOM 695 O O . HIS A 1 95 ? 11.015 -4.047 -21.345 1.00 55.38 95 HIS A O 1
ATOM 701 N N . ILE A 1 96 ? 10.795 -2.278 -22.701 1.00 56.00 96 ILE A N 1
ATOM 702 C CA . ILE A 1 96 ? 9.368 -2.082 -22.374 1.00 56.00 96 ILE A CA 1
ATOM 703 C C . ILE A 1 96 ? 8.549 -2.829 -23.439 1.00 56.00 96 ILE A C 1
ATOM 705 O O . ILE A 1 96 ? 8.610 -2.434 -24.602 1.00 56.00 96 ILE A O 1
ATOM 709 N N . PRO A 1 97 ? 7.844 -3.926 -23.096 1.00 53.97 97 PRO A N 1
ATOM 710 C CA . PRO A 1 97 ? 7.213 -4.799 -24.091 1.00 53.97 97 PRO A CA 1
ATOM 711 C C . PRO A 1 97 ? 6.013 -4.168 -24.811 1.00 53.97 97 PRO A C 1
ATOM 713 O O . PRO A 1 97 ? 5.652 -4.639 -25.887 1.00 53.97 97 PRO A O 1
ATOM 716 N N . ASP A 1 98 ? 5.398 -3.138 -24.218 1.00 58.06 98 ASP A N 1
ATOM 717 C CA . ASP A 1 98 ? 4.201 -2.468 -24.735 1.00 58.06 98 ASP A CA 1
ATOM 718 C C . ASP A 1 98 ? 4.131 -1.012 -24.239 1.00 58.06 98 ASP A C 1
ATOM 720 O O . ASP A 1 98 ? 3.514 -0.710 -23.217 1.00 58.06 98 ASP A O 1
ATOM 724 N N . ASP A 1 99 ? 4.809 -0.108 -24.947 1.00 54.34 99 ASP A N 1
ATOM 725 C CA . ASP A 1 99 ? 4.868 1.328 -24.644 1.00 54.34 99 ASP A CA 1
ATOM 726 C C . ASP A 1 99 ? 3.578 2.096 -24.995 1.00 54.34 99 ASP A C 1
ATOM 728 O O . ASP A 1 99 ? 3.493 3.293 -24.720 1.00 54.34 99 ASP A O 1
ATOM 732 N N . GLN A 1 100 ? 2.579 1.423 -25.581 1.00 54.97 100 GLN A N 1
ATOM 733 C CA . GLN A 1 100 ? 1.284 2.011 -25.942 1.00 54.97 100 GLN A CA 1
ATOM 734 C C . GLN A 1 100 ? 0.141 1.600 -25.012 1.00 54.97 100 GLN A C 1
ATOM 736 O O . GLN A 1 100 ? -0.953 2.156 -25.122 1.00 54.97 100 GLN A O 1
ATOM 741 N N . SER A 1 101 ? 0.363 0.642 -24.110 1.00 63.66 101 SER A N 1
ATOM 742 C CA . SER A 1 101 ? -0.643 0.262 -23.120 1.00 63.66 101 SER A CA 1
ATOM 743 C C . SER A 1 101 ? -0.639 1.188 -21.903 1.00 63.66 101 SER A C 1
ATOM 745 O O . SER A 1 101 ? 0.407 1.557 -21.371 1.00 63.66 101 SER A O 1
ATOM 747 N N . ASP A 1 102 ? -1.835 1.467 -21.382 1.00 64.56 102 ASP A N 1
ATOM 748 C CA . ASP A 1 102 ? -2.032 2.139 -20.090 1.00 64.56 102 ASP A CA 1
ATOM 749 C C . ASP A 1 102 ? -1.314 1.394 -18.941 1.00 64.56 102 ASP A C 1
ATOM 751 O O . ASP A 1 102 ? -0.919 1.994 -17.947 1.00 64.56 102 ASP A O 1
ATOM 755 N N . ASN A 1 103 ? -1.076 0.083 -19.091 1.00 71.38 103 ASN A N 1
ATOM 756 C CA . ASN A 1 103 ? -0.348 -0.743 -18.128 1.00 71.38 103 ASN A CA 1
ATOM 757 C C . ASN A 1 103 ? 1.039 -1.189 -18.629 1.00 71.38 103 ASN A C 1
ATOM 759 O O . ASN A 1 103 ? 1.429 -2.345 -18.455 1.00 71.38 103 ASN A O 1
ATOM 763 N N . PHE A 1 104 ? 1.800 -0.278 -19.238 1.00 71.56 104 PHE A N 1
ATOM 764 C CA . PHE A 1 104 ? 3.118 -0.562 -19.825 1.00 71.56 104 PHE A CA 1
ATOM 765 C C . PHE A 1 104 ? 4.154 -1.159 -18.848 1.00 71.56 104 PHE A C 1
ATOM 767 O O . PHE A 1 104 ? 5.171 -1.701 -19.283 1.00 71.56 104 PHE A O 1
ATOM 774 N N . LEU A 1 105 ? 3.911 -1.081 -17.533 1.00 74.88 105 LEU A N 1
ATOM 775 C CA . LEU A 1 105 ? 4.776 -1.635 -16.481 1.00 74.88 105 LEU A CA 1
ATOM 776 C C . LEU A 1 105 ? 4.267 -2.949 -15.881 1.00 74.88 105 LEU A C 1
ATOM 778 O O . LEU A 1 105 ? 4.915 -3.484 -14.985 1.00 74.88 105 LEU A O 1
ATOM 782 N N . GLY A 1 106 ? 3.135 -3.478 -16.356 1.00 80.12 106 GLY A N 1
ATOM 783 C CA . GLY A 1 106 ? 2.560 -4.713 -15.822 1.00 80.12 106 GLY A CA 1
ATOM 784 C C . GLY A 1 106 ? 2.157 -4.585 -14.351 1.00 80.12 106 GLY A C 1
ATOM 785 O O . GLY A 1 106 ? 2.388 -5.497 -13.564 1.00 80.12 106 GLY A O 1
ATOM 786 N N . PHE A 1 107 ? 1.598 -3.438 -13.968 1.00 84.62 107 PHE A N 1
ATOM 787 C CA . PHE A 1 107 ? 1.083 -3.191 -12.630 1.00 84.62 107 PHE A CA 1
ATOM 788 C C . PHE A 1 107 ? -0.083 -4.140 -12.336 1.00 84.62 107 PHE A C 1
ATOM 790 O O . PHE A 1 107 ? -1.053 -4.224 -13.097 1.00 84.62 107 PHE A O 1
ATOM 797 N N . 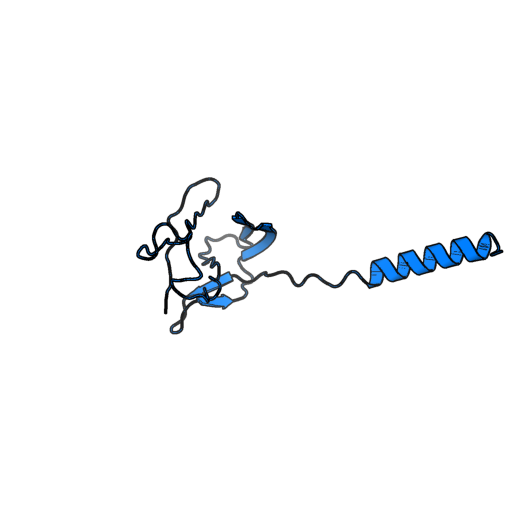GLU A 1 108 ? 0.026 -4.848 -11.221 1.00 89.44 108 GLU A N 1
ATOM 798 C CA . GLU A 1 108 ? -0.947 -5.816 -10.728 1.00 89.44 108 GLU A CA 1
ATOM 799 C C . GLU A 1 108 ? -1.288 -5.458 -9.285 1.00 89.44 108 GLU A C 1
ATOM 801 O O . GLU A 1 108 ? -0.414 -5.065 -8.510 1.00 89.44 108 GLU A O 1
ATOM 806 N N . VAL A 1 109 ? -2.562 -5.593 -8.915 1.00 91.31 109 VAL A N 1
ATOM 807 C CA . VAL A 1 109 ? -3.034 -5.285 -7.565 1.00 91.31 109 VAL A CA 1
ATOM 808 C C . VAL A 1 109 ? -3.950 -6.398 -7.086 1.00 91.31 109 VAL A C 1
ATOM 810 O O . VAL A 1 109 ? -4.869 -6.816 -7.790 1.00 91.31 109 VAL A O 1
ATOM 813 N N . THR A 1 110 ? -3.729 -6.833 -5.848 1.00 93.81 110 THR A N 1
ATOM 814 C CA . THR A 1 110 ? -4.619 -7.753 -5.142 1.00 93.81 110 THR A CA 1
ATOM 815 C C . THR A 1 110 ? -5.101 -7.127 -3.843 1.00 93.81 110 THR A C 1
ATOM 817 O O . THR A 1 110 ? -4.293 -6.595 -3.084 1.00 93.81 110 THR A O 1
ATOM 820 N N . VAL A 1 111 ? -6.394 -7.248 -3.550 1.00 93.06 111 VAL A N 1
ATOM 821 C CA . VAL A 1 111 ? -6.995 -6.840 -2.272 1.00 93.06 111 VAL A CA 1
ATOM 822 C C . VAL A 1 111 ? -7.633 -8.065 -1.638 1.00 93.06 111 VAL A C 1
ATOM 824 O O . VAL A 1 111 ? -8.458 -8.731 -2.263 1.00 93.06 111 VAL A O 1
ATOM 827 N N . ASP A 1 112 ? -7.213 -8.405 -0.418 1.00 92.50 112 ASP A N 1
ATOM 828 C CA . ASP A 1 112 ? -7.650 -9.614 0.296 1.00 92.50 112 ASP A CA 1
ATOM 829 C C . ASP A 1 112 ? -7.558 -10.894 -0.562 1.00 92.50 112 ASP A C 1
ATOM 831 O O . ASP A 1 112 ? -8.440 -11.757 -0.551 1.00 92.50 112 ASP A O 1
ATOM 835 N N . GLY A 1 113 ? -6.484 -10.995 -1.354 1.00 92.88 113 GLY A N 1
ATOM 836 C CA . GLY A 1 113 ? -6.214 -12.126 -2.246 1.00 92.88 113 GLY A CA 1
ATOM 837 C C . GLY A 1 113 ? -7.060 -12.169 -3.523 1.00 92.88 113 GLY A C 1
ATOM 838 O O . GLY A 1 113 ? -7.060 -13.192 -4.205 1.00 92.88 113 GLY A O 1
ATOM 839 N N . LYS A 1 114 ? -7.795 -11.100 -3.847 1.00 95.06 114 LYS A N 1
ATOM 840 C CA . LYS A 1 114 ? -8.566 -10.978 -5.090 1.00 95.06 114 LYS A CA 1
ATOM 841 C C . LYS A 1 114 ? -7.934 -9.950 -6.008 1.00 95.06 114 LYS A C 1
ATOM 843 O O . LYS A 1 114 ? -7.662 -8.833 -5.571 1.00 95.06 114 LYS A O 1
ATOM 848 N N . ASP A 1 115 ? -7.784 -10.311 -7.273 1.00 94.06 115 ASP A N 1
ATOM 849 C CA . ASP A 1 115 ? -7.306 -9.391 -8.297 1.00 94.06 115 ASP A CA 1
ATOM 850 C C . ASP A 1 115 ? -8.283 -8.224 -8.449 1.00 94.06 115 ASP A C 1
ATOM 852 O O . ASP A 1 115 ? -9.502 -8.408 -8.558 1.00 94.06 115 ASP A O 1
ATOM 856 N N . VAL A 1 116 ? -7.735 -7.015 -8.474 1.00 90.25 116 VAL A N 1
ATOM 857 C CA . VAL A 1 116 ? -8.475 -5.797 -8.786 1.00 90.25 116 VAL A CA 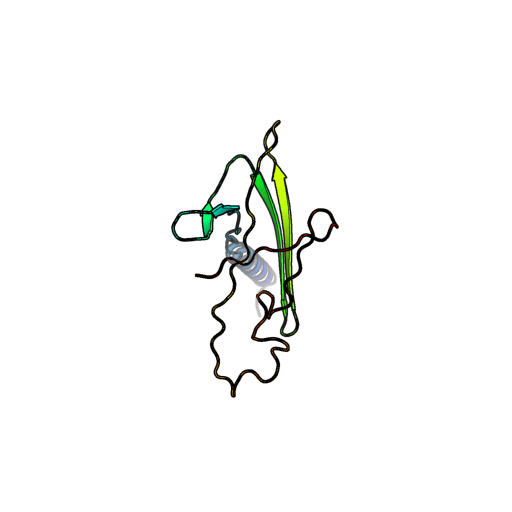1
ATOM 858 C C . VAL A 1 116 ? -7.798 -5.104 -9.957 1.00 90.25 116 VAL A C 1
ATOM 860 O O . VAL A 1 116 ? -6.575 -5.102 -10.080 1.00 90.25 116 VAL A O 1
ATOM 863 N N . LYS A 1 117 ? -8.603 -4.528 -10.852 1.00 87.88 117 LYS A N 1
ATOM 864 C CA . LYS A 1 117 ? -8.072 -3.768 -11.979 1.00 87.88 117 LYS A CA 1
ATOM 865 C C . LYS A 1 117 ? -7.626 -2.392 -11.465 1.00 87.88 117 LYS A C 1
ATOM 867 O O . LYS A 1 117 ? -8.494 -1.656 -10.997 1.00 87.88 117 LYS A O 1
ATOM 872 N N . PRO A 1 118 ? -6.332 -2.037 -11.541 1.00 83.06 118 PRO A N 1
ATOM 873 C CA . PRO A 1 118 ? -5.894 -0.692 -11.202 1.00 83.06 118 PRO A CA 1
ATOM 874 C C . PRO A 1 118 ? -6.413 0.307 -12.241 1.00 83.06 118 PRO A C 1
ATOM 876 O O . PRO A 1 118 ? -6.501 -0.003 -13.434 1.00 83.06 118 PRO A O 1
ATOM 879 N N . GLU A 1 119 ? -6.750 1.505 -11.778 1.00 81.75 119 GLU A N 1
ATOM 880 C CA . GLU A 1 119 ? -7.044 2.648 -12.637 1.00 81.75 119 GLU A CA 1
ATOM 881 C C . GLU A 1 119 ? -5.786 3.504 -12.746 1.00 81.75 119 GLU A C 1
ATOM 883 O O . GLU A 1 119 ? -5.123 3.794 -11.748 1.00 81.75 119 GLU A O 1
ATOM 888 N N . LEU A 1 120 ? -5.426 3.851 -13.979 1.00 75.88 120 LEU A N 1
ATOM 889 C CA . LEU A 1 120 ? -4.289 4.708 -14.251 1.00 75.88 120 LEU A CA 1
ATOM 890 C C . LEU A 1 120 ? -4.766 6.155 -14.329 1.00 75.88 120 LEU A C 1
ATOM 892 O O . LEU A 1 120 ? -5.481 6.530 -15.255 1.00 75.88 120 LEU A O 1
ATOM 896 N N . GLU A 1 121 ? -4.304 6.969 -13.391 1.00 72.31 121 GLU A N 1
ATOM 897 C CA . GLU A 1 121 ? -4.490 8.416 -13.415 1.00 72.31 121 GLU A CA 1
ATOM 898 C C . GLU A 1 121 ? -3.234 9.068 -14.016 1.00 72.31 121 GLU A C 1
ATOM 900 O O . GLU A 1 121 ? -2.205 9.196 -13.350 1.00 72.31 121 GLU A O 1
ATOM 905 N N . GLN A 1 122 ? -3.301 9.446 -15.298 1.00 64.38 122 GLN A N 1
ATOM 906 C CA . GLN A 1 122 ? -2.267 10.222 -15.999 1.00 64.38 122 GLN A CA 1
ATOM 907 C C . GLN A 1 122 ? -2.718 11.677 -16.173 1.00 64.38 122 GLN A C 1
ATOM 909 O O . GLN A 1 122 ? -3.879 11.940 -16.489 1.00 64.38 122 GLN A O 1
ATOM 914 N N . LYS A 1 123 ? -1.787 12.619 -16.000 1.00 56.75 123 LYS A N 1
ATOM 915 C CA . LYS A 1 123 ? -1.980 14.045 -16.288 1.00 56.75 123 LYS A CA 1
ATOM 916 C C . LYS A 1 123 ? -1.283 14.440 -17.582 1.00 56.75 123 LYS A C 1
ATOM 918 O O . LYS A 1 123 ? -0.151 13.956 -17.796 1.00 56.75 123 LYS A O 1
#

Sequence (123 aa):
MLSRVEAKMLGWLIAVCGILASGAALANDSIAELGTEGIILSQTGAVSMLSENLSISPEKVAVDYVFKNETDKDVGAVVAFPMPDIEGTIYDRPHIPDDQSDNFLGFEVTVDGKDVKPELEQK

Radius of gyration: 22.34 Å; chains: 1; bounding box: 66×31×60 Å

Foldseek 3Di:
DDDPV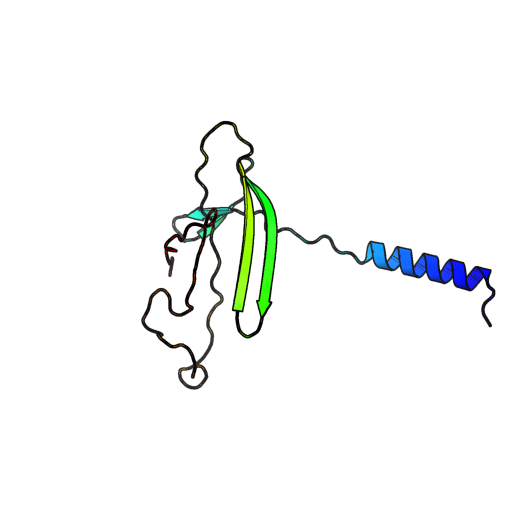VVVVVVVVVVVVVVVPPDPDPDLFWFWDQDPVGTDTHHDPQKTWPDWDWDDDPVDTDIDTDMDGPDPDDDDTHHDDDDDPPDDDPVRPPDQPCPPDLPSPVDWDDDPNHTDDDDRDDD